Protein AF-A0A0L7KYC6-F1 (afdb_monomer_lite)

Radius of gyration: 16.96 Å; chains: 1; bounding box: 24×46×52 Å

pLDDT: mean 76.04, std 14.57, range [43.81, 91.88]

InterPro domains:
  IPR001781 Zinc finger, LIM-type [PF00412] (13-53)
  IPR001781 Zinc finger, LIM-type [PS50023] (1-59)
  IPR001781 Zinc finger, LIM-type [SM00132] (6-52)
  IPR017351 LIM and senescent cell antigen-like-containing domain protein 1-4-like [PTHR24210] (4-70)

Secondary structure (DSSP, 8-state):
------S---S--EEETTEEE-TTT-B-TTT--BHHHH-EEEETTEEEEHHHHHHHHHHT-TT---TT--

Sequence (70 aa):
MRNDSGEFVIGRVIKAMNANWHPACFRCEECSTELADAGFIKHAGRALCHACNARVKADGLQNYMCHKCQ

Foldseek 3Di:
DDPDPPDDCPDDWDCPLNDIDDQQRCAFPVPRHRCNVQHWDQDPNGTHGPVVVVVVVVVVPPDPPPPPPD

Organism: Operophtera brumata (NCBI:txid104452)

Structure (mmCIF, N/CA/C/O backbone):
data_AF-A0A0L7KYC6-F1
#
_entry.id   AF-A0A0L7KYC6-F1
#
loop_
_atom_site.group_PDB
_atom_site.id
_atom_site.type_symbol
_atom_site.label_atom_id
_atom_site.label_alt_id
_atom_site.label_comp_id
_atom_site.label_asym_id
_atom_site.label_entity_id
_atom_site.label_seq_id
_atom_site.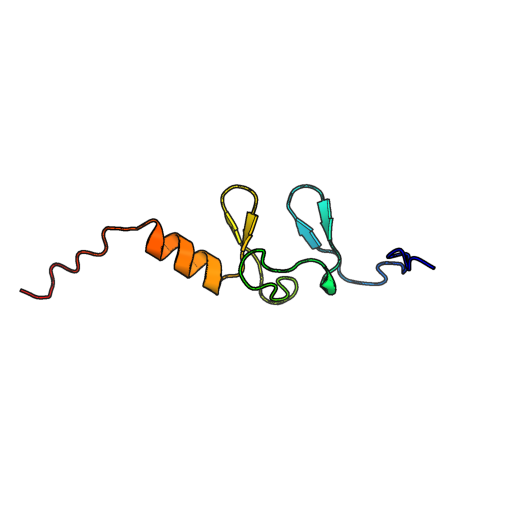pdbx_PDB_ins_code
_atom_site.Cartn_x
_atom_site.Cartn_y
_atom_site.Cartn_z
_atom_site.occupancy
_atom_site.B_iso_or_equiv
_atom_site.auth_seq_id
_atom_site.auth_comp_id
_atom_site.auth_asym_id
_atom_site.auth_atom_id
_atom_site.pdbx_PDB_model_num
ATOM 1 N N . MET A 1 1 ? -13.462 21.479 9.981 1.00 43.81 1 MET A N 1
ATOM 2 C CA . MET A 1 1 ? -12.802 20.808 11.121 1.00 43.81 1 MET A CA 1
ATOM 3 C C . MET A 1 1 ? -12.131 19.557 10.586 1.00 43.81 1 MET A C 1
ATOM 5 O O . MET A 1 1 ? -12.814 18.636 10.166 1.00 43.81 1 MET A O 1
ATOM 9 N N . ARG A 1 2 ? -10.810 19.656 10.389 1.00 53.50 2 ARG A N 1
ATOM 10 C CA . ARG A 1 2 ? -9.958 18.638 9.764 1.00 53.50 2 ARG A CA 1
ATOM 11 C C . ARG A 1 2 ? -9.685 17.583 10.827 1.00 53.50 2 ARG A C 1
ATOM 13 O O . ARG A 1 2 ? -8.982 17.887 11.785 1.00 53.50 2 ARG A O 1
ATOM 20 N N . ASN A 1 3 ? -10.254 16.395 10.671 1.00 49.56 3 ASN A N 1
ATOM 21 C CA . ASN A 1 3 ? -9.974 15.290 11.578 1.00 49.56 3 ASN A CA 1
ATOM 22 C C . ASN A 1 3 ? -8.666 14.644 11.128 1.00 49.56 3 ASN A C 1
ATOM 24 O O . ASN A 1 3 ? -8.623 13.709 10.333 1.00 49.56 3 ASN A O 1
ATOM 28 N N . ASP A 1 4 ? -7.608 15.300 11.596 1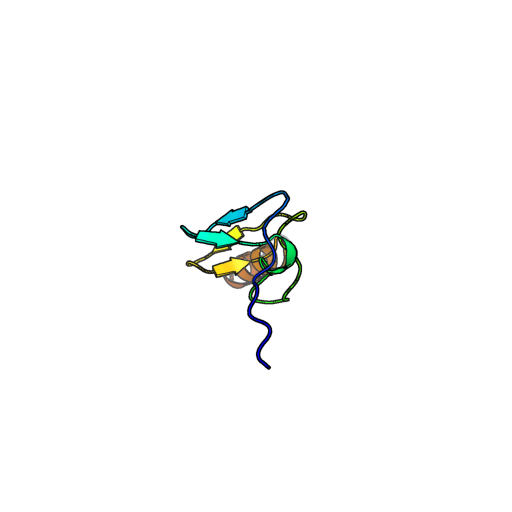.00 53.72 4 ASP A N 1
ATOM 29 C CA . ASP A 1 4 ? -6.295 14.746 11.861 1.00 53.72 4 ASP A CA 1
ATOM 30 C C . ASP A 1 4 ? -6.421 13.370 12.529 1.00 53.72 4 ASP A C 1
ATOM 32 O O . ASP A 1 4 ? -7.308 13.133 13.351 1.00 53.72 4 ASP A O 1
ATOM 36 N N . SER A 1 5 ? -5.552 12.453 12.118 1.00 56.84 5 SER A N 1
ATOM 37 C CA . SER A 1 5 ? -5.533 11.045 12.516 1.00 56.84 5 SER A CA 1
ATOM 38 C C . SER A 1 5 ? -4.990 10.883 13.942 1.00 56.84 5 SER A C 1
ATOM 40 O O . SER A 1 5 ? -3.964 10.246 14.154 1.00 56.84 5 SER A O 1
ATOM 42 N N . GLY A 1 6 ? -5.676 11.492 14.909 1.00 57.69 6 GLY A N 1
ATOM 43 C CA . GLY A 1 6 ? -5.280 11.600 16.312 1.00 57.69 6 GLY A CA 1
ATOM 44 C C . GLY A 1 6 ? -5.779 10.480 17.224 1.00 57.69 6 GLY A C 1
ATOM 45 O O . GLY A 1 6 ? -5.864 10.689 18.431 1.00 57.69 6 GLY A O 1
ATOM 46 N N . GLU A 1 7 ? -6.124 9.304 16.696 1.00 55.97 7 GLU A N 1
ATOM 47 C CA . GLU A 1 7 ? -6.479 8.169 17.550 1.00 55.97 7 GLU A CA 1
ATOM 48 C C . GLU A 1 7 ? -5.267 7.260 17.743 1.00 55.97 7 GLU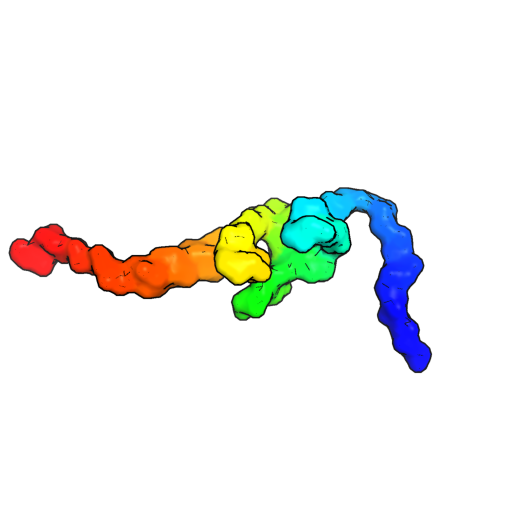 A C 1
ATOM 50 O O . GLU A 1 7 ? -4.671 6.755 16.792 1.00 55.97 7 GLU A O 1
ATOM 55 N N . PHE A 1 8 ? -4.882 7.109 19.010 1.00 53.62 8 PHE A N 1
ATOM 56 C CA . PHE A 1 8 ? -3.830 6.227 19.492 1.00 53.62 8 PHE A CA 1
ATOM 57 C C . PHE A 1 8 ? -3.823 4.900 18.730 1.00 53.62 8 PHE A C 1
ATOM 59 O O . PHE A 1 8 ? -4.860 4.250 18.593 1.00 53.62 8 PHE A O 1
ATOM 66 N N . VAL A 1 9 ? -2.641 4.436 18.311 1.00 55.62 9 VAL A N 1
ATOM 67 C CA . VAL A 1 9 ? -2.511 3.069 17.795 1.00 55.62 9 VAL A CA 1
ATOM 68 C C . VAL A 1 9 ? -2.589 2.092 18.956 1.00 55.62 9 VAL A C 1
ATOM 70 O O . VAL A 1 9 ? -1.583 1.588 19.449 1.00 55.62 9 VAL A O 1
ATOM 73 N N . ILE A 1 10 ? -3.801 1.832 19.428 1.00 53.88 10 ILE A N 1
ATOM 74 C CA . ILE A 1 10 ? -4.083 0.790 20.407 1.00 53.88 10 ILE A CA 1
ATOM 75 C C . ILE A 1 10 ? -4.119 -0.533 19.623 1.00 53.88 10 ILE A C 1
ATOM 77 O O . ILE A 1 10 ? -5.183 -1.066 19.327 1.00 53.88 10 ILE A O 1
ATOM 81 N N . GLY A 1 11 ? -2.960 -1.026 19.162 1.00 66.25 11 GLY A N 1
ATOM 82 C CA . GLY A 1 11 ? -2.914 -2.251 18.353 1.00 66.25 11 GLY A CA 1
ATOM 83 C C . GLY A 1 11 ? -1.632 -2.514 17.555 1.00 66.25 11 GLY A C 1
ATOM 84 O O . GLY A 1 11 ? -0.585 -1.908 17.772 1.00 66.25 11 GLY A O 1
ATOM 85 N N . ARG A 1 12 ? -1.713 -3.475 16.620 1.00 69.69 12 ARG A N 1
ATOM 86 C CA . ARG A 1 12 ? -0.605 -3.881 15.735 1.00 69.69 12 ARG A CA 1
ATOM 87 C C . ARG A 1 12 ? -0.217 -2.730 14.795 1.00 69.69 12 ARG A C 1
ATOM 89 O O . ARG A 1 12 ? -0.998 -2.353 13.929 1.00 69.69 12 ARG A O 1
ATOM 96 N N . VAL A 1 13 ? 1.003 -2.212 14.944 1.00 79.81 13 VAL A N 1
ATOM 97 C CA . VAL A 1 13 ? 1.631 -1.235 14.032 1.00 79.81 13 VAL A CA 1
ATOM 98 C C . VAL A 1 13 ? 2.470 -1.931 12.969 1.00 79.81 13 VAL A C 1
ATOM 100 O O . VAL A 1 13 ? 3.138 -2.928 13.249 1.00 79.81 13 VAL A O 1
ATOM 103 N N . ILE A 1 14 ? 2.521 -1.357 11.769 1.00 84.56 14 ILE A N 1
ATOM 104 C CA . ILE A 1 14 ? 3.362 -1.872 10.687 1.00 84.56 14 ILE A CA 1
ATOM 105 C C . ILE A 1 14 ? 4.613 -1.024 10.561 1.00 84.56 14 ILE A C 1
ATOM 107 O O . ILE A 1 14 ? 4.544 0.165 10.265 1.00 84.56 14 ILE A O 1
ATOM 111 N N . LYS A 1 15 ? 5.775 -1.643 10.781 1.00 85.75 15 LYS A N 1
ATOM 112 C CA . LYS A 1 15 ? 7.076 -1.017 10.527 1.00 85.75 15 LYS A CA 1
ATOM 113 C C . LYS A 1 15 ? 7.501 -1.304 9.094 1.00 85.75 15 LYS A C 1
ATOM 115 O O . LYS A 1 15 ? 7.928 -2.412 8.772 1.00 85.75 15 LYS A O 1
ATOM 120 N N . ALA A 1 16 ? 7.381 -0.303 8.232 1.00 82.56 16 ALA A N 1
ATOM 121 C CA . ALA A 1 16 ? 7.671 -0.415 6.811 1.00 82.56 16 ALA A CA 1
ATOM 122 C C . ALA A 1 16 ? 8.248 0.894 6.270 1.00 82.56 16 ALA A C 1
ATOM 124 O O . ALA A 1 16 ? 7.854 1.973 6.691 1.00 82.56 16 ALA A O 1
ATOM 125 N N . MET A 1 17 ? 9.176 0.797 5.311 1.00 80.50 17 MET A N 1
ATOM 126 C CA . MET A 1 17 ? 9.741 1.965 4.612 1.00 80.50 17 MET A CA 1
ATOM 127 C C . MET A 1 17 ? 10.325 3.025 5.564 1.00 80.50 17 MET A C 1
ATOM 129 O O . MET A 1 17 ? 10.157 4.216 5.349 1.00 80.50 17 MET A O 1
ATOM 133 N N . ASN A 1 18 ? 10.991 2.578 6.636 1.00 83.81 18 ASN A N 1
ATOM 134 C CA . ASN A 1 18 ? 11.554 3.449 7.675 1.00 83.81 18 ASN A CA 1
ATOM 135 C C . ASN A 1 18 ? 10.513 4.332 8.403 1.00 83.81 18 ASN A C 1
ATOM 137 O O . ASN A 1 18 ? 10.865 5.346 8.996 1.00 83.81 18 ASN A O 1
ATOM 141 N N . ALA A 1 19 ? 9.238 3.940 8.369 1.00 84.12 19 ALA A N 1
ATOM 142 C CA . ALA A 1 19 ? 8.138 4.611 9.044 1.00 84.12 19 ALA A CA 1
ATOM 143 C C . ALA A 1 19 ? 7.194 3.596 9.712 1.00 84.12 19 ALA A C 1
ATOM 145 O O . ALA A 1 19 ? 7.252 2.382 9.475 1.00 84.12 19 ALA A O 1
ATOM 146 N N . ASN A 1 20 ? 6.321 4.107 10.574 1.00 85.44 20 ASN A N 1
ATOM 147 C CA . ASN A 1 20 ? 5.276 3.346 11.240 1.00 85.44 20 ASN A CA 1
ATOM 148 C C . ASN A 1 20 ? 3.936 3.676 10.589 1.00 85.44 20 ASN A C 1
ATOM 150 O O . ASN A 1 20 ? 3.589 4.843 10.445 1.00 85.44 20 ASN A O 1
ATOM 154 N N . TRP A 1 21 ? 3.183 2.645 10.229 1.00 86.25 21 TRP A N 1
ATOM 155 C CA . TRP A 1 21 ? 1.911 2.785 9.539 1.00 86.25 21 TRP A CA 1
ATOM 156 C C . TRP A 1 21 ? 0.798 2.127 10.340 1.00 86.25 21 TRP A C 1
ATOM 158 O O . TRP A 1 21 ? 0.984 1.052 10.926 1.00 86.25 21 TRP A O 1
ATOM 168 N N . HIS A 1 22 ? -0.378 2.750 10.324 1.00 82.06 22 HIS A N 1
ATOM 169 C CA . HIS A 1 22 ? -1.592 2.088 10.777 1.00 82.06 22 HIS A CA 1
ATOM 170 C C . HIS A 1 22 ? -1.931 0.937 9.830 1.00 82.06 22 HIS A C 1
ATOM 172 O O . HIS A 1 22 ? -1.790 1.101 8.616 1.00 82.06 22 HIS A O 1
ATOM 178 N N . PRO A 1 23 ? -2.448 -0.191 10.338 1.00 82.81 23 PRO A N 1
ATOM 179 C CA . PRO A 1 23 ? -2.870 -1.302 9.493 1.00 82.81 23 PRO A CA 1
ATOM 180 C C . PRO A 1 23 ? -3.928 -0.870 8.461 1.00 82.81 23 PRO A C 1
ATOM 182 O O . PRO A 1 23 ? -3.854 -1.266 7.303 1.00 82.81 23 PRO A O 1
ATOM 185 N N . ALA A 1 24 ? -4.823 0.049 8.840 1.00 81.25 24 ALA A N 1
ATOM 186 C CA . ALA A 1 24 ? -5.810 0.642 7.939 1.00 81.25 24 ALA A CA 1
ATOM 187 C C . ALA A 1 24 ? -5.236 1.716 6.992 1.00 81.25 24 ALA A C 1
ATOM 189 O O . ALA A 1 24 ? -5.875 2.045 5.996 1.00 81.25 24 ALA A O 1
ATOM 190 N N . CYS A 1 25 ? -4.065 2.298 7.272 1.00 83.94 25 CYS A N 1
ATOM 191 C CA . CYS A 1 25 ? -3.412 3.268 6.377 1.00 83.94 25 CYS A CA 1
ATOM 192 C C . CYS A 1 25 ? -2.412 2.598 5.429 1.00 83.94 25 CYS A C 1
ATOM 194 O O . CYS A 1 25 ? -2.101 3.149 4.377 1.00 83.94 25 CYS A O 1
ATOM 196 N N . PHE A 1 26 ? -1.903 1.417 5.784 1.00 88.12 26 PHE A N 1
ATOM 197 C CA . PHE A 1 26 ? -0.889 0.719 5.011 1.00 88.12 26 PHE A CA 1
ATOM 198 C C . PHE A 1 26 ? -1.520 -0.072 3.861 1.00 88.12 26 PHE A C 1
ATOM 200 O O . PHE A 1 26 ? -1.873 -1.248 3.990 1.00 88.12 26 PHE A O 1
ATOM 207 N N . ARG A 1 27 ? -1.699 0.616 2.732 1.00 89.75 27 ARG A N 1
ATOM 208 C CA . ARG A 1 27 ? -2.420 0.129 1.554 1.00 89.75 27 ARG A CA 1
ATOM 209 C C . ARG A 1 27 ? -1.514 0.057 0.327 1.00 89.75 27 ARG A C 1
ATOM 211 O O . ARG A 1 27 ? -0.518 0.766 0.240 1.00 89.75 27 ARG A O 1
ATOM 218 N N . CYS A 1 28 ? -1.868 -0.806 -0.622 1.00 91.12 28 CYS A N 1
ATOM 219 C CA . CYS A 1 28 ? -1.162 -0.945 -1.896 1.00 91.12 28 CYS A CA 1
ATOM 220 C C . CYS A 1 28 ? -1.214 0.357 -2.697 1.00 91.12 28 CYS A C 1
ATOM 222 O O . CYS A 1 28 ? -2.292 0.909 -2.891 1.00 91.12 28 CYS A O 1
ATOM 224 N N . GLU A 1 29 ? -0.085 0.804 -3.236 1.00 89.38 29 GLU A N 1
ATOM 225 C CA . GLU A 1 29 ? -0.072 2.018 -4.064 1.00 89.38 29 GLU A CA 1
ATOM 226 C C . GLU A 1 29 ? -0.757 1.833 -5.428 1.00 89.38 29 GLU A C 1
ATOM 228 O O . GLU A 1 29 ? -1.212 2.802 -6.020 1.00 89.38 29 GLU A O 1
ATOM 233 N N . GLU A 1 30 ? -0.898 0.590 -5.898 1.00 89.44 30 GLU A N 1
ATOM 234 C CA . GLU A 1 30 ? -1.551 0.275 -7.179 1.00 89.44 30 GLU A CA 1
ATOM 235 C C . GLU A 1 30 ? -3.060 0.027 -7.041 1.00 89.44 30 GLU A C 1
ATOM 237 O O . GLU A 1 30 ? -3.847 0.456 -7.877 1.00 89.44 30 GLU A O 1
ATOM 242 N N . CYS A 1 31 ? -3.479 -0.713 -6.008 1.00 90.50 31 CYS A N 1
ATOM 243 C CA . CYS A 1 31 ? -4.876 -1.144 -5.849 1.00 90.50 31 CYS A CA 1
ATOM 244 C C . CYS A 1 31 ? -5.529 -0.708 -4.534 1.00 90.50 31 CYS A C 1
ATOM 246 O O . CYS A 1 31 ? -6.670 -1.070 -4.268 1.00 90.50 31 CYS A O 1
ATOM 248 N N . SER A 1 32 ? -4.802 0.011 -3.678 1.00 88.50 32 SER A N 1
ATOM 249 C CA . SER A 1 32 ? -5.269 0.502 -2.374 1.00 88.50 32 SER A CA 1
ATOM 250 C C . SER A 1 32 ? -5.804 -0.569 -1.410 1.00 88.50 32 SER A C 1
ATOM 252 O O . SER A 1 32 ? -6.452 -0.237 -0.416 1.00 88.50 32 SER A O 1
ATOM 254 N N . THR A 1 33 ? -5.489 -1.849 -1.647 1.00 88.06 33 THR A N 1
ATOM 255 C CA . THR A 1 33 ? -5.845 -2.942 -0.731 1.00 88.06 33 THR A CA 1
ATOM 256 C C . THR A 1 33 ? -5.019 -2.872 0.545 1.00 88.06 33 THR A C 1
ATOM 258 O O . THR A 1 33 ? -3.838 -2.530 0.499 1.00 88.06 33 THR A O 1
ATOM 261 N N . GLU A 1 34 ? -5.618 -3.232 1.675 1.00 89.00 34 GLU A N 1
ATOM 262 C CA . GLU A 1 34 ? -4.943 -3.271 2.971 1.00 89.00 34 GLU A CA 1
ATOM 263 C C . GLU A 1 34 ? -3.862 -4.354 2.969 1.00 89.00 34 GLU A C 1
ATOM 265 O O . GLU A 1 34 ? -4.130 -5.539 2.782 1.00 89.00 34 GLU A O 1
ATOM 270 N N . LEU A 1 35 ? -2.613 -3.932 3.153 1.00 89.00 35 LEU A N 1
ATOM 271 C CA . LEU A 1 35 ? -1.449 -4.818 3.141 1.00 89.00 35 LEU A CA 1
ATOM 272 C C . LEU A 1 35 ? -1.123 -5.368 4.527 1.00 89.00 35 LEU A C 1
ATOM 274 O O . LEU A 1 35 ? -0.177 -6.138 4.693 1.00 89.00 35 LEU A O 1
ATOM 278 N N . ALA A 1 36 ? -1.868 -4.915 5.529 1.00 83.81 36 ALA A N 1
ATOM 279 C CA . ALA A 1 36 ? -1.524 -5.131 6.911 1.00 83.81 36 ALA A CA 1
ATOM 280 C C . ALA A 1 36 ? -1.613 -6.583 7.362 1.00 83.81 36 ALA A C 1
ATOM 282 O O . ALA A 1 36 ? -0.768 -7.037 8.130 1.00 83.81 36 ALA A O 1
ATOM 283 N N . ASP A 1 37 ? -2.613 -7.286 6.844 1.00 79.50 37 ASP A N 1
ATOM 284 C CA . ASP A 1 37 ? -2.847 -8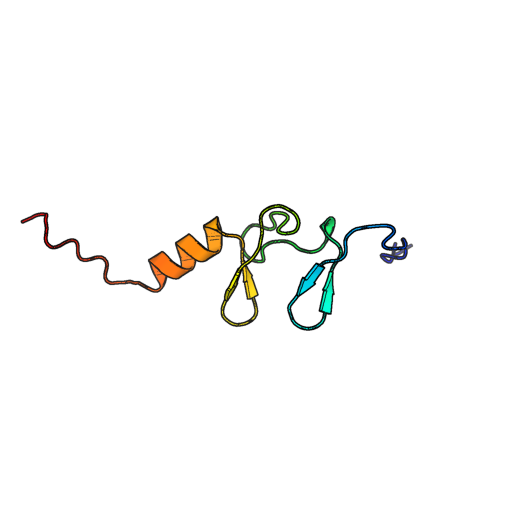.699 7.123 1.00 79.50 37 ASP A CA 1
ATOM 285 C C . ASP A 1 37 ? -2.363 -9.581 5.957 1.00 79.50 37 ASP A C 1
ATOM 287 O O . ASP A 1 37 ? -1.746 -10.622 6.161 1.00 79.50 37 ASP A O 1
ATOM 291 N N . ALA A 1 38 ? -2.544 -9.108 4.718 1.00 81.12 38 ALA A N 1
ATOM 292 C CA . ALA A 1 38 ? -2.192 -9.842 3.501 1.00 81.12 38 ALA A CA 1
ATOM 293 C C . ALA A 1 38 ? -0.681 -9.881 3.185 1.00 81.12 38 ALA A C 1
ATOM 295 O O . ALA A 1 38 ? -0.245 -10.712 2.387 1.00 81.12 38 ALA A O 1
ATOM 296 N N . GLY A 1 39 ? 0.116 -8.987 3.778 1.00 84.00 39 GLY A N 1
ATOM 297 C CA . GLY A 1 39 ? 1.540 -8.835 3.482 1.00 84.00 39 GLY A CA 1
ATOM 298 C C . GLY A 1 39 ? 1.827 -7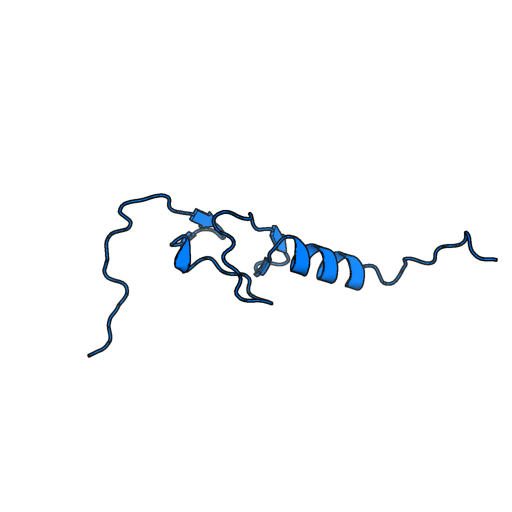.907 2.295 1.00 84.00 39 GLY A C 1
ATOM 299 O O . GLY A 1 39 ? 1.012 -7.711 1.389 1.00 84.00 39 GLY A O 1
ATOM 300 N N . PHE A 1 40 ? 3.023 -7.313 2.302 1.00 89.50 40 PHE A N 1
ATOM 301 C CA . PHE A 1 40 ? 3.480 -6.377 1.274 1.00 89.50 40 PHE A CA 1
ATOM 302 C C . PHE A 1 40 ? 4.867 -6.712 0.747 1.00 89.50 40 PHE A C 1
ATOM 304 O O . PHE A 1 40 ? 5.699 -7.294 1.441 1.00 89.50 40 PHE A O 1
ATOM 311 N N . ILE A 1 41 ? 5.140 -6.236 -0.465 1.00 89.88 41 ILE A N 1
ATOM 312 C CA . ILE A 1 41 ? 6.452 -6.276 -1.091 1.00 89.88 41 ILE A CA 1
ATOM 313 C C . ILE A 1 41 ? 6.914 -4.846 -1.318 1.00 89.88 41 ILE A C 1
ATOM 315 O O . ILE A 1 41 ? 6.191 -4.017 -1.871 1.00 89.88 41 ILE A O 1
ATOM 319 N N . LYS A 1 42 ? 8.151 -4.569 -0.901 1.00 88.56 42 LYS A N 1
ATOM 320 C CA . LYS A 1 42 ? 8.841 -3.331 -1.254 1.00 88.56 42 LYS A CA 1
ATOM 321 C C . LYS A 1 42 ? 9.440 -3.491 -2.643 1.00 88.56 42 LYS A C 1
ATOM 323 O O . LYS A 1 42 ? 10.376 -4.268 -2.813 1.00 88.56 42 LYS A O 1
ATOM 328 N N . HIS A 1 43 ? 8.921 -2.747 -3.612 1.00 84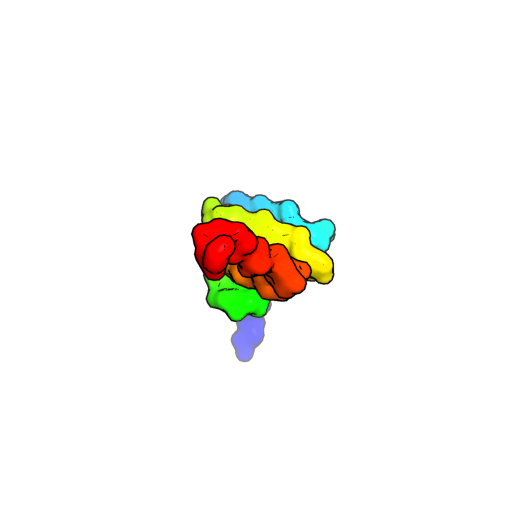.88 43 HIS A N 1
ATOM 329 C CA . HIS A 1 43 ? 9.446 -2.724 -4.973 1.00 84.88 43 HIS A CA 1
ATOM 330 C C . HIS A 1 43 ? 9.797 -1.291 -5.367 1.00 84.88 43 HIS A C 1
ATOM 332 O O . HIS A 1 43 ? 8.919 -0.435 -5.406 1.00 84.88 43 HIS A O 1
ATOM 338 N N . ALA A 1 44 ? 11.080 -1.013 -5.623 1.00 83.88 44 ALA A N 1
ATOM 339 C CA . ALA A 1 44 ? 11.575 0.324 -5.980 1.00 83.88 44 ALA A CA 1
ATOM 340 C C . ALA A 1 44 ? 11.096 1.446 -5.030 1.00 83.88 44 ALA A C 1
ATOM 342 O O . ALA A 1 44 ? 10.735 2.531 -5.472 1.00 83.88 44 ALA A O 1
ATOM 343 N N . GLY A 1 45 ? 11.039 1.164 -3.724 1.00 84.38 45 GLY A N 1
ATOM 344 C CA . GLY A 1 45 ? 10.557 2.134 -2.738 1.00 84.38 45 GLY A CA 1
ATOM 345 C C . GLY A 1 45 ? 9.045 2.367 -2.763 1.00 84.38 45 GLY A C 1
ATOM 346 O O . GLY A 1 45 ? 8.612 3.392 -2.265 1.00 84.38 45 GLY A O 1
ATOM 347 N N . ARG A 1 46 ? 8.255 1.435 -3.309 1.00 87.56 46 ARG A N 1
ATOM 348 C CA . ARG A 1 46 ? 6.785 1.436 -3.267 1.00 87.56 46 ARG A CA 1
ATOM 349 C C . ARG A 1 46 ? 6.254 0.202 -2.546 1.00 87.56 46 ARG A C 1
ATOM 351 O O . ARG A 1 46 ? 6.868 -0.869 -2.624 1.00 87.56 46 ARG A O 1
ATOM 358 N N . ALA A 1 47 ? 5.134 0.346 -1.841 1.00 89.88 47 ALA A N 1
ATOM 359 C CA . ALA A 1 47 ? 4.472 -0.755 -1.142 1.00 89.88 47 ALA A CA 1
ATOM 360 C C . ALA A 1 47 ? 3.397 -1.389 -2.036 1.00 89.88 47 ALA A C 1
ATOM 362 O O . ALA A 1 47 ? 2.341 -0.807 -2.283 1.00 89.88 47 ALA A O 1
ATOM 363 N N . LEU A 1 48 ? 3.665 -2.605 -2.518 1.00 91.38 48 LEU A N 1
ATOM 364 C CA . LEU A 1 48 ? 2.765 -3.345 -3.402 1.00 91.38 48 LEU A CA 1
ATOM 365 C C . LEU A 1 48 ? 2.223 -4.600 -2.715 1.00 91.38 48 LEU A C 1
ATOM 367 O O . LEU A 1 48 ? 2.935 -5.266 -1.961 1.00 91.38 48 LEU A O 1
ATOM 371 N N . CYS A 1 49 ? 0.974 -4.963 -3.010 1.00 91.88 49 CYS A N 1
ATOM 372 C CA . CYS A 1 49 ? 0.415 -6.249 -2.589 1.00 91.88 49 CYS A CA 1
ATOM 373 C C . CYS A 1 49 ? 1.026 -7.401 -3.393 1.00 91.88 49 CYS A C 1
ATOM 375 O O . CYS A 1 49 ? 1.583 -7.190 -4.471 1.00 91.88 49 CYS A O 1
ATOM 377 N N . HIS A 1 50 ? 0.876 -8.634 -2.904 1.00 89.88 50 HIS A N 1
ATOM 378 C CA . HIS A 1 50 ? 1.371 -9.834 -3.589 1.00 89.88 50 HIS A CA 1
ATOM 379 C C . HIS A 1 50 ? 0.890 -9.916 -5.045 1.00 89.88 50 HIS A C 1
ATOM 381 O O . HIS A 1 50 ? 1.691 -10.203 -5.931 1.00 89.88 50 HIS A O 1
ATOM 387 N N . ALA A 1 51 ? -0.378 -9.580 -5.303 1.00 89.50 51 ALA A N 1
ATOM 388 C CA . ALA A 1 51 ? -0.955 -9.590 -6.644 1.00 89.50 51 ALA A CA 1
ATOM 389 C C . ALA A 1 51 ? -0.345 -8.516 -7.564 1.00 89.50 51 ALA A C 1
ATOM 391 O O . ALA A 1 51 ? 0.129 -8.842 -8.649 1.00 89.50 51 ALA A O 1
ATOM 392 N N . CYS A 1 52 ? -0.302 -7.247 -7.140 1.00 90.56 52 CYS A N 1
ATOM 393 C CA . CYS A 1 52 ? 0.279 -6.161 -7.939 1.00 90.56 52 CYS A CA 1
ATOM 394 C C . CYS A 1 52 ? 1.781 -6.356 -8.143 1.00 90.56 52 CYS A C 1
ATOM 396 O O . CYS A 1 52 ? 2.269 -6.210 -9.255 1.00 90.56 52 CYS A O 1
ATOM 398 N N . ASN A 1 53 ? 2.512 -6.774 -7.110 1.00 88.88 53 ASN A N 1
ATOM 399 C CA . ASN A 1 53 ? 3.922 -7.125 -7.235 1.00 88.88 53 ASN A CA 1
ATOM 400 C C . ASN A 1 53 ? 4.139 -8.294 -8.207 1.00 88.88 53 ASN A C 1
ATOM 402 O O . ASN A 1 53 ? 5.066 -8.235 -9.005 1.00 88.88 53 ASN A O 1
ATOM 406 N N . ALA A 1 54 ? 3.301 -9.337 -8.176 1.00 87.94 54 ALA A N 1
ATOM 407 C CA . ALA A 1 54 ? 3.380 -10.435 -9.140 1.00 87.94 54 ALA A CA 1
ATOM 408 C C . ALA A 1 54 ? 3.131 -9.945 -10.574 1.00 87.94 54 ALA A C 1
ATOM 410 O O . ALA A 1 54 ? 3.856 -10.345 -11.479 1.00 87.94 54 ALA A O 1
ATOM 411 N N . ARG A 1 55 ? 2.174 -9.028 -10.770 1.00 84.88 55 ARG A N 1
ATOM 412 C CA . ARG A 1 55 ? 1.914 -8.390 -12.070 1.00 84.88 55 ARG A CA 1
ATOM 413 C C . ARG A 1 55 ? 3.089 -7.535 -12.539 1.00 84.88 55 ARG A C 1
ATOM 415 O O . ARG A 1 55 ? 3.528 -7.717 -13.661 1.00 84.88 55 ARG A O 1
ATOM 422 N N . VAL A 1 56 ? 3.639 -6.672 -11.683 1.00 83.00 56 VAL A N 1
ATOM 423 C CA . VAL A 1 56 ? 4.801 -5.822 -12.006 1.00 83.00 56 VAL A CA 1
ATOM 424 C C . VAL A 1 56 ? 6.047 -6.666 -12.274 1.00 83.00 56 VAL A C 1
ATOM 426 O O . VAL A 1 56 ? 6.808 -6.374 -13.188 1.00 83.00 56 VAL A O 1
ATOM 429 N N . LYS A 1 57 ? 6.255 -7.751 -11.522 1.00 78.69 57 LYS A N 1
ATOM 430 C CA . LYS A 1 57 ? 7.330 -8.716 -11.789 1.00 78.69 57 LYS A CA 1
ATOM 431 C C . LYS A 1 57 ? 7.131 -9.469 -13.100 1.00 78.69 57 LYS A C 1
ATOM 433 O O . LYS A 1 57 ? 8.121 -9.773 -13.753 1.00 78.69 57 LYS A O 1
ATOM 438 N N . ALA A 1 58 ? 5.891 -9.799 -13.454 1.00 76.56 58 ALA A N 1
ATOM 439 C CA . ALA A 1 58 ? 5.569 -10.438 -14.724 1.00 76.56 58 ALA A CA 1
ATOM 440 C C . ALA A 1 58 ? 5.750 -9.470 -15.903 1.00 76.56 58 ALA A C 1
ATOM 442 O O . ALA A 1 58 ? 6.289 -9.870 -16.925 1.00 76.56 58 ALA A O 1
ATOM 443 N N . ASP A 1 59 ? 5.372 -8.203 -15.737 1.00 69.94 59 ASP A N 1
ATOM 444 C CA . ASP A 1 59 ? 5.518 -7.144 -16.743 1.00 69.94 59 ASP A CA 1
ATOM 445 C C . ASP A 1 59 ? 6.988 -6.735 -16.948 1.00 69.94 59 ASP A C 1
ATOM 447 O O . ASP A 1 59 ? 7.471 -6.655 -18.075 1.00 69.94 59 ASP A O 1
ATOM 451 N N . GLY A 1 60 ? 7.757 -6.625 -15.857 1.00 62.50 60 GLY A N 1
ATOM 452 C CA . GLY A 1 60 ? 9.212 -6.442 -15.890 1.00 62.50 60 GLY A CA 1
ATOM 453 C C . GLY A 1 60 ? 9.982 -7.647 -16.447 1.00 62.50 60 GLY A C 1
ATOM 454 O O . GLY A 1 60 ? 11.179 -7.540 -16.712 1.00 62.50 60 GLY A O 1
ATOM 455 N N . LEU A 1 61 ? 9.302 -8.778 -16.658 1.00 60.22 61 LEU A N 1
ATOM 456 C CA . LEU A 1 61 ? 9.774 -9.901 -17.458 1.00 60.22 61 LEU A CA 1
ATOM 457 C C . LEU A 1 61 ? 9.021 -9.916 -18.800 1.00 60.22 61 LEU A C 1
ATOM 459 O O . LEU A 1 61 ? 8.292 -10.855 -19.125 1.00 60.22 61 LEU A O 1
ATOM 463 N N . GLN A 1 62 ? 9.282 -8.924 -19.653 1.00 53.75 62 GLN A N 1
ATOM 464 C CA . GLN A 1 62 ? 9.178 -9.111 -21.105 1.00 53.75 62 GLN A CA 1
ATOM 465 C C . GLN A 1 62 ? 10.210 -10.160 -21.572 1.00 53.75 62 GLN A C 1
ATOM 467 O O . GLN A 1 62 ? 11.132 -9.846 -22.313 1.00 53.75 62 GLN A O 1
ATOM 472 N N . ASN A 1 63 ? 10.110 -11.405 -21.090 1.00 56.44 63 ASN A N 1
ATOM 473 C CA . ASN A 1 63 ? 10.708 -12.571 -21.734 1.00 56.44 63 ASN A CA 1
ATOM 474 C C . ASN A 1 63 ? 10.188 -13.923 -21.209 1.00 56.44 63 ASN A C 1
ATOM 476 O O . ASN A 1 63 ? 10.949 -14.875 -21.057 1.00 56.44 63 ASN A O 1
ATOM 480 N N . TYR A 1 64 ? 8.880 -14.066 -20.983 1.00 59.81 64 TYR A N 1
ATOM 481 C CA . TYR A 1 64 ? 8.267 -15.403 -20.985 1.00 59.81 64 TYR A CA 1
ATOM 482 C C . TYR A 1 64 ? 7.982 -15.850 -22.425 1.00 59.81 64 TYR A C 1
ATOM 484 O O . TYR A 1 64 ? 6.841 -16.081 -22.817 1.00 59.81 64 TYR A O 1
ATOM 492 N N . MET A 1 65 ? 9.038 -15.990 -23.228 1.00 56.12 65 MET A N 1
ATOM 493 C CA . MET A 1 65 ? 8.982 -16.836 -24.416 1.00 56.12 65 MET A CA 1
ATOM 494 C C . MET A 1 65 ? 8.944 -18.290 -23.937 1.00 56.12 65 MET A C 1
ATOM 496 O O . MET A 1 65 ? 9.960 -18.910 -23.630 1.00 56.12 65 MET A O 1
ATOM 500 N N . CYS A 1 66 ? 7.731 -18.829 -23.801 1.00 57.47 66 CYS A N 1
ATOM 501 C CA . CYS A 1 66 ? 7.526 -20.260 -23.635 1.00 57.47 66 CYS A CA 1
ATOM 502 C C . CYS A 1 66 ? 7.894 -20.953 -24.955 1.00 57.47 66 CYS A C 1
ATOM 504 O O . CYS A 1 66 ? 7.061 -21.110 -25.842 1.00 57.47 66 CYS A O 1
ATOM 506 N N . HIS A 1 67 ? 9.141 -21.402 -25.080 1.00 60.69 67 HIS A N 1
ATOM 507 C CA . HIS A 1 67 ? 9.625 -22.201 -26.215 1.00 60.69 67 HIS A CA 1
ATOM 508 C C . HIS A 1 67 ? 9.085 -23.648 -26.232 1.00 60.69 67 HIS A C 1
ATOM 510 O O . HIS A 1 67 ? 9.663 -24.513 -26.878 1.00 60.69 67 HIS A O 1
ATOM 516 N N . LYS A 1 68 ? 7.989 -23.942 -25.516 1.00 51.97 68 LYS A N 1
ATOM 517 C CA . LYS A 1 68 ? 7.335 -25.263 -25.517 1.00 51.97 68 LYS A CA 1
ATOM 518 C C . LYS A 1 68 ? 6.049 -25.312 -26.350 1.00 51.97 68 LYS A C 1
ATOM 520 O O . LYS A 1 68 ? 5.309 -26.286 -26.264 1.00 51.97 68 LYS A O 1
ATOM 525 N N . CYS A 1 69 ? 5.814 -24.275 -27.151 1.00 60.47 69 CYS A N 1
ATOM 526 C CA . CYS A 1 69 ? 4.780 -24.229 -28.177 1.00 60.47 69 CYS A CA 1
ATOM 527 C C . CYS A 1 69 ? 5.388 -23.818 -29.533 1.00 60.47 69 CYS A C 1
ATOM 529 O O . CYS A 1 69 ? 5.026 -22.764 -30.042 1.00 60.47 69 CYS A O 1
ATOM 531 N N . GLN A 1 70 ? 6.326 -24.605 -30.082 1.00 47.41 70 GLN A N 1
ATOM 532 C CA . GLN A 1 70 ? 6.400 -24.945 -31.516 1.00 47.41 70 GLN A CA 1
ATOM 533 C C . GLN A 1 70 ? 7.361 -26.112 -31.755 1.00 47.41 70 GLN A C 1
ATOM 535 O O . GLN A 1 70 ? 8.408 -26.150 -31.072 1.00 47.41 70 GLN A O 1
#